Protein AF-A0A1H4LG18-F1 (afdb_monomer_lite)

Structure (mmCIF, N/CA/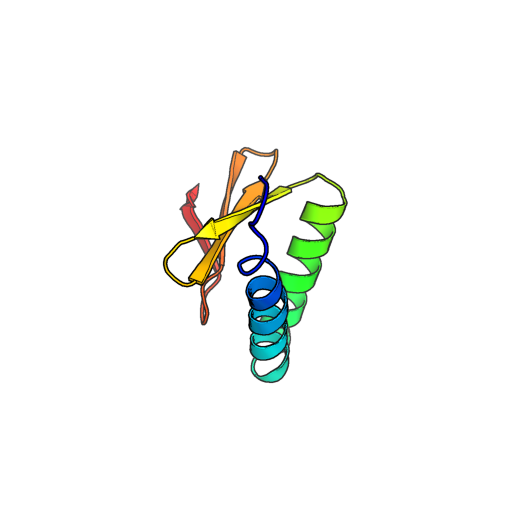C/O backbone):
data_AF-A0A1H4LG18-F1
#
_entry.id   AF-A0A1H4LG18-F1
#
loop_
_atom_site.group_PDB
_atom_site.id
_atom_site.type_symbol
_atom_site.label_atom_id
_atom_site.label_alt_id
_atom_site.label_comp_id
_atom_site.label_asym_id
_atom_site.label_entity_id
_atom_site.label_seq_id
_atom_site.pdbx_PDB_ins_code
_atom_site.Cartn_x
_atom_site.Cartn_y
_atom_site.Cartn_z
_atom_site.occupancy
_atom_site.B_iso_or_equiv
_atom_site.auth_seq_id
_atom_site.auth_comp_id
_atom_site.auth_asym_id
_atom_site.auth_atom_id
_atom_site.pdbx_PDB_model_num
ATOM 1 N N . MET A 1 1 ? -23.562 -22.233 -9.935 1.00 36.03 1 MET A N 1
ATOM 2 C CA . MET A 1 1 ? -22.252 -22.775 -10.362 1.00 36.03 1 MET A CA 1
ATOM 3 C C . MET A 1 1 ? -21.200 -21.691 -10.198 1.00 36.03 1 MET A C 1
ATOM 5 O O . MET A 1 1 ? -21.423 -20.566 -10.621 1.00 36.03 1 MET A O 1
ATOM 9 N N . ILE A 1 2 ? -20.127 -22.009 -9.478 1.00 52.62 2 ILE A N 1
ATOM 10 C CA . ILE A 1 2 ? -19.124 -21.083 -8.940 1.00 52.62 2 ILE A CA 1
ATOM 11 C C . ILE A 1 2 ? -17.904 -21.128 -9.862 1.00 52.62 2 ILE A C 1
ATOM 13 O O . ILE A 1 2 ? -17.340 -22.205 -10.040 1.00 52.62 2 ILE A O 1
ATOM 17 N N . THR A 1 3 ? -17.450 -19.998 -10.415 1.00 39.22 3 THR A N 1
ATOM 18 C CA . THR A 1 3 ? -16.081 -19.908 -10.958 1.00 39.22 3 THR A CA 1
ATOM 19 C C . THR A 1 3 ? -15.558 -18.470 -10.928 1.00 39.22 3 THR A C 1
ATOM 21 O O . THR A 1 3 ? -15.756 -17.685 -11.850 1.00 39.22 3 THR A O 1
ATOM 24 N N . ARG A 1 4 ? -14.839 -18.115 -9.861 1.00 51.06 4 ARG A N 1
ATOM 25 C CA . ARG A 1 4 ? -13.766 -17.114 -9.928 1.00 51.06 4 ARG A CA 1
ATOM 26 C C . ARG A 1 4 ? -12.581 -17.664 -9.150 1.00 51.06 4 ARG A C 1
ATOM 28 O O . ARG A 1 4 ? -12.644 -17.705 -7.926 1.00 51.06 4 ARG A O 1
ATOM 35 N N . PRO A 1 5 ? -11.513 -18.078 -9.849 1.00 45.09 5 PRO A N 1
ATOM 36 C CA . PRO A 1 5 ? -10.211 -17.581 -9.419 1.00 45.09 5 PRO A CA 1
ATOM 37 C C . PRO A 1 5 ? -9.226 -17.411 -10.588 1.00 45.09 5 PRO A C 1
ATOM 39 O O . PRO A 1 5 ? -8.671 -18.375 -11.098 1.00 45.09 5 PRO A O 1
ATOM 42 N N . ALA A 1 6 ? -8.951 -16.159 -10.966 1.00 43.19 6 ALA A N 1
ATOM 43 C CA . ALA A 1 6 ? -7.764 -15.797 -11.755 1.00 43.19 6 ALA A CA 1
ATOM 44 C C . ALA A 1 6 ? -7.239 -14.375 -11.450 1.00 43.19 6 ALA A C 1
ATOM 46 O O . ALA A 1 6 ? -6.493 -13.807 -12.240 1.00 43.19 6 ALA A O 1
ATOM 47 N N . ARG A 1 7 ? -7.624 -13.761 -10.316 1.00 48.47 7 ARG A N 1
ATOM 48 C CA . ARG A 1 7 ? -7.196 -12.385 -9.960 1.00 48.47 7 ARG A CA 1
ATOM 49 C C . ARG A 1 7 ? -6.158 -12.328 -8.832 1.00 48.47 7 ARG A C 1
ATOM 51 O O . ARG A 1 7 ? -5.488 -11.318 -8.685 1.00 48.47 7 ARG A O 1
ATOM 58 N N . GLN A 1 8 ? -5.980 -13.410 -8.070 1.00 42.12 8 GLN A N 1
ATOM 59 C CA . GLN A 1 8 ? -5.149 -13.412 -6.855 1.00 42.12 8 GLN A CA 1
ATOM 60 C C . GLN A 1 8 ? -3.678 -13.800 -7.102 1.00 42.12 8 GLN A C 1
ATOM 62 O O . GLN A 1 8 ? -2.802 -13.425 -6.329 1.00 42.12 8 GLN A O 1
ATOM 67 N N . ALA A 1 9 ? -3.384 -14.492 -8.209 1.00 36.88 9 ALA A N 1
ATOM 68 C CA . ALA A 1 9 ? -2.036 -14.978 -8.517 1.00 36.88 9 ALA A CA 1
ATOM 69 C C . ALA A 1 9 ? -1.084 -13.884 -9.043 1.00 36.88 9 ALA A C 1
ATOM 71 O O . ALA A 1 9 ? 0.120 -13.949 -8.802 1.00 36.88 9 ALA A O 1
ATOM 72 N N . ARG A 1 10 ? -1.603 -12.842 -9.713 1.00 43.47 10 ARG A N 1
ATOM 73 C CA . ARG A 1 10 ? -0.773 -11.732 -10.222 1.00 43.47 10 ARG A CA 1
ATOM 74 C C . ARG A 1 10 ? -0.259 -10.820 -9.107 1.00 43.47 10 ARG A C 1
ATOM 76 O O . ARG A 1 10 ? 0.872 -10.365 -9.186 1.00 43.47 10 ARG A O 1
ATOM 83 N N . SER A 1 11 ? -1.029 -10.633 -8.035 1.00 49.72 11 SER A N 1
ATOM 84 C CA . SER A 1 11 ? -0.692 -9.714 -6.936 1.00 49.72 11 SER A CA 1
ATOM 85 C C . SER A 1 11 ? 0.571 -10.100 -6.156 1.00 49.72 11 SER A C 1
ATOM 87 O O . SER A 1 11 ? 1.209 -9.239 -5.563 1.00 49.72 11 SER A O 1
ATOM 89 N N . ILE A 1 12 ? 0.942 -11.383 -6.155 1.00 48.72 12 ILE A N 1
ATOM 90 C CA . ILE A 1 12 ? 2.161 -11.881 -5.500 1.00 48.72 12 ILE A CA 1
ATOM 91 C C . ILE A 1 12 ? 3.365 -11.757 -6.447 1.00 48.72 12 ILE A C 1
ATOM 93 O O . ILE A 1 12 ? 4.484 -11.500 -6.005 1.00 48.72 12 ILE A O 1
ATOM 97 N N . ALA A 1 13 ? 3.135 -11.916 -7.755 1.00 45.47 13 ALA A N 1
ATOM 98 C CA . ALA A 1 13 ? 4.174 -11.839 -8.775 1.00 45.47 13 ALA A CA 1
ATOM 99 C C . ALA A 1 13 ? 4.719 -10.411 -8.934 1.00 45.47 13 ALA A C 1
ATOM 101 O O . ALA A 1 13 ? 5.935 -10.249 -8.995 1.00 45.47 13 ALA A O 1
ATOM 102 N N . THR A 1 14 ? 3.865 -9.381 -8.899 1.00 51.12 14 THR A N 1
ATOM 103 C CA . THR A 1 14 ? 4.302 -7.974 -9.010 1.00 51.12 14 THR A CA 1
ATOM 104 C C . THR A 1 14 ? 5.166 -7.545 -7.823 1.00 51.12 14 THR A C 1
ATOM 106 O O . THR A 1 14 ? 6.226 -6.957 -8.006 1.00 51.12 14 THR A O 1
ATOM 109 N N . LEU A 1 15 ? 4.796 -7.959 -6.603 1.00 53.41 15 LEU A N 1
ATOM 110 C CA . LEU A 1 15 ? 5.617 -7.742 -5.403 1.00 53.41 15 LEU A CA 1
ATOM 111 C C . LEU A 1 15 ? 6.993 -8.414 -5.499 1.00 53.41 15 LEU A C 1
ATOM 113 O O . LEU A 1 15 ? 7.925 -7.994 -4.823 1.00 53.41 15 LEU A O 1
ATOM 117 N N . ARG A 1 16 ? 7.133 -9.474 -6.305 1.00 50.59 16 ARG A N 1
ATOM 118 C CA . ARG A 1 16 ? 8.397 -10.200 -6.479 1.00 50.59 16 ARG A CA 1
ATOM 119 C C . ARG A 1 16 ? 9.338 -9.526 -7.475 1.00 50.59 16 ARG A C 1
ATOM 121 O O . ARG A 1 16 ? 10.541 -9.732 -7.356 1.00 50.59 16 ARG A O 1
ATOM 128 N N . VAL A 1 17 ? 8.801 -8.753 -8.421 1.00 49.78 17 VAL A N 1
ATOM 129 C CA . VAL A 1 17 ? 9.582 -8.000 -9.417 1.00 49.78 17 VAL A CA 1
ATOM 130 C C . VAL A 1 17 ? 10.173 -6.742 -8.783 1.00 49.78 17 VAL A C 1
ATOM 132 O O . VAL A 1 17 ? 11.384 -6.564 -8.846 1.00 49.78 17 VAL A O 1
ATOM 135 N N . ILE A 1 18 ? 9.370 -5.983 -8.026 1.00 56.53 18 ILE A N 1
ATOM 136 C CA . ILE A 1 18 ? 9.835 -4.790 -7.287 1.00 56.53 18 ILE A CA 1
ATOM 137 C C . ILE A 1 18 ? 10.990 -5.134 -6.324 1.00 56.53 18 ILE A C 1
ATOM 139 O O . ILE A 1 18 ? 11.879 -4.328 -6.088 1.00 56.53 18 ILE A O 1
ATOM 143 N N . ARG A 1 19 ? 11.026 -6.368 -5.799 1.00 55.97 19 ARG A N 1
ATOM 144 C CA . ARG A 1 19 ? 12.074 -6.833 -4.874 1.00 55.97 19 ARG A CA 1
ATOM 145 C C . ARG A 1 19 ? 13.484 -6.933 -5.471 1.00 55.97 19 ARG A C 1
ATOM 147 O O . ARG A 1 19 ? 14.413 -7.086 -4.684 1.00 55.97 19 ARG A O 1
ATOM 154 N N . ARG A 1 20 ? 13.657 -6.961 -6.800 1.00 57.34 20 ARG A N 1
ATOM 155 C CA . ARG A 1 20 ? 14.983 -7.172 -7.417 1.00 57.34 20 ARG A CA 1
ATOM 156 C C . ARG A 1 20 ? 15.726 -5.887 -7.761 1.00 57.34 20 ARG A C 1
ATOM 158 O O . ARG A 1 20 ? 16.943 -5.887 -7.616 1.00 57.34 20 ARG A O 1
ATOM 165 N N . ASP A 1 21 ? 15.012 -4.842 -8.161 1.00 70.38 21 ASP A N 1
ATOM 166 C CA . ASP A 1 21 ? 15.644 -3.635 -8.707 1.00 70.38 21 ASP A CA 1
ATOM 167 C C . ASP A 1 21 ? 15.745 -2.491 -7.679 1.00 70.38 21 ASP A C 1
ATOM 169 O O . ASP A 1 21 ? 16.511 -1.555 -7.886 1.00 70.38 21 ASP A O 1
ATOM 173 N N . ASP A 1 22 ? 15.046 -2.597 -6.539 1.00 79.44 22 ASP A N 1
ATOM 174 C CA . ASP A 1 22 ? 15.110 -1.631 -5.435 1.00 79.44 22 ASP A CA 1
ATOM 175 C C . ASP A 1 22 ? 15.061 -2.347 -4.060 1.00 79.44 22 ASP A C 1
ATOM 177 O O . ASP A 1 22 ? 13.983 -2.737 -3.583 1.00 79.44 22 ASP A O 1
ATOM 181 N N . PRO A 1 23 ? 16.220 -2.573 -3.406 1.00 81.75 23 PRO A N 1
ATOM 182 C CA . PRO A 1 23 ? 16.285 -3.289 -2.132 1.00 81.75 23 PRO A CA 1
ATOM 183 C C . PRO A 1 23 ? 15.674 -2.502 -0.962 1.00 81.75 23 PRO A C 1
ATOM 185 O O . PRO A 1 23 ? 15.129 -3.112 -0.034 1.00 81.75 23 PRO A O 1
ATOM 188 N N . ASP A 1 24 ? 15.706 -1.171 -1.007 1.00 84.50 24 ASP A N 1
ATOM 189 C CA . ASP A 1 24 ? 15.160 -0.324 0.054 1.00 84.50 24 ASP A CA 1
ATOM 190 C C . ASP A 1 24 ? 13.632 -0.366 0.016 1.00 84.50 24 ASP A C 1
ATOM 192 O O . ASP A 1 24 ? 12.961 -0.621 1.025 1.00 84.50 24 ASP A O 1
ATOM 196 N N . LYS A 1 25 ? 13.059 -0.252 -1.183 1.00 81.62 25 LYS A N 1
ATOM 197 C CA . LYS A 1 25 ? 11.624 -0.430 -1.394 1.00 81.62 25 LYS A CA 1
ATOM 198 C C . LYS A 1 25 ? 11.163 -1.843 -1.069 1.00 81.62 25 LYS A C 1
ATOM 200 O O . LYS A 1 25 ? 10.106 -2.017 -0.455 1.00 81.62 25 LYS A O 1
ATOM 205 N N . ALA A 1 26 ? 11.953 -2.861 -1.408 1.00 83.38 26 ALA A N 1
ATOM 206 C CA . ALA A 1 26 ? 11.674 -4.243 -1.026 1.00 83.38 26 ALA A CA 1
ATOM 207 C C . ALA A 1 26 ? 11.512 -4.388 0.497 1.00 83.38 26 ALA A C 1
ATOM 209 O O . ALA A 1 26 ? 10.577 -5.053 0.967 1.00 83.38 26 ALA A O 1
ATOM 210 N N . LEU A 1 27 ? 12.389 -3.733 1.266 1.00 86.94 27 LEU A N 1
ATOM 211 C CA . LEU A 1 27 ? 12.337 -3.730 2.724 1.00 86.94 27 LEU A CA 1
ATOM 212 C C . LEU A 1 27 ? 11.066 -3.043 3.237 1.00 86.94 27 LEU A C 1
ATOM 214 O O . LEU A 1 27 ? 10.353 -3.631 4.058 1.00 86.94 27 LEU A O 1
ATOM 218 N N . VAL A 1 28 ? 10.729 -1.863 2.709 1.00 85.69 28 VAL A N 1
ATOM 219 C CA . VAL A 1 28 ? 9.503 -1.125 3.067 1.00 85.69 28 VAL A CA 1
ATOM 220 C C . VAL A 1 28 ? 8.256 -1.968 2.795 1.00 85.69 28 VAL A C 1
ATOM 222 O O . VAL A 1 28 ? 7.416 -2.150 3.682 1.00 85.69 28 VAL A O 1
ATOM 225 N N . LEU A 1 29 ? 8.157 -2.567 1.606 1.00 84.88 29 LEU A N 1
ATOM 226 C CA . LEU A 1 29 ? 7.031 -3.424 1.232 1.00 84.88 29 LEU A CA 1
ATOM 227 C C . LEU A 1 29 ? 6.929 -4.666 2.127 1.00 84.88 29 LEU A C 1
ATOM 229 O O . LEU A 1 29 ? 5.821 -5.066 2.496 1.00 84.88 29 LEU A O 1
ATOM 233 N N . SER A 1 30 ? 8.061 -5.254 2.531 1.00 87.81 30 SER A N 1
ATOM 234 C CA . SER A 1 30 ? 8.078 -6.389 3.464 1.00 87.81 30 SER A CA 1
ATOM 235 C C . SER A 1 30 ? 7.554 -6.012 4.856 1.00 87.81 30 SER A C 1
ATOM 237 O O . SER A 1 30 ? 6.828 -6.791 5.486 1.00 87.81 30 SER A O 1
ATOM 239 N N . MET A 1 31 ? 7.872 -4.802 5.329 1.00 89.62 31 MET A N 1
ATOM 240 C CA . MET A 1 31 ? 7.387 -4.292 6.608 1.00 89.62 31 MET A CA 1
ATOM 241 C C . MET A 1 31 ? 5.884 -4.020 6.545 1.00 89.62 31 MET A C 1
ATOM 243 O O . MET A 1 31 ? 5.142 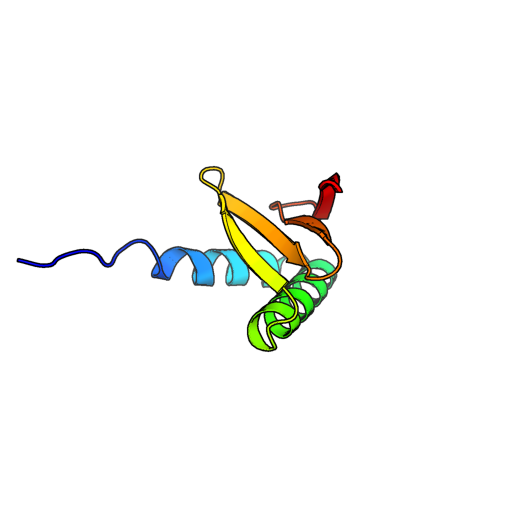-4.457 7.425 1.00 89.62 31 MET A O 1
ATOM 247 N N . ILE A 1 32 ? 5.411 -3.382 5.474 1.00 87.75 32 ILE A N 1
ATOM 248 C CA . ILE A 1 32 ? 3.981 -3.153 5.244 1.00 87.75 32 ILE A CA 1
ATOM 249 C C . ILE A 1 32 ? 3.221 -4.482 5.206 1.00 87.75 32 ILE A C 1
ATOM 251 O O . ILE A 1 32 ? 2.193 -4.631 5.867 1.00 87.75 32 ILE A O 1
ATOM 255 N N . GLU A 1 33 ? 3.735 -5.486 4.495 1.00 88.12 33 GLU A N 1
ATOM 256 C CA . GLU A 1 33 ? 3.123 -6.815 4.441 1.00 88.12 33 GLU A CA 1
ATOM 257 C C . GLU A 1 33 ? 3.056 -7.474 5.829 1.00 88.12 33 GLU A C 1
ATOM 259 O O . GLU A 1 33 ? 2.039 -8.077 6.186 1.00 88.12 33 GLU A O 1
ATOM 264 N N . ARG A 1 34 ? 4.094 -7.306 6.657 1.00 92.50 34 ARG A N 1
ATOM 265 C CA . ARG A 1 34 ? 4.089 -7.758 8.057 1.00 92.50 34 ARG A CA 1
ATOM 266 C C . ARG A 1 34 ? 3.011 -7.050 8.880 1.00 92.50 34 ARG A C 1
ATOM 268 O O . ARG A 1 34 ? 2.337 -7.713 9.668 1.00 92.50 34 ARG A O 1
ATOM 275 N N . LEU A 1 35 ? 2.830 -5.743 8.701 1.00 91.50 35 LEU A N 1
ATOM 276 C CA . LEU A 1 35 ? 1.810 -4.959 9.406 1.00 91.50 35 LEU A CA 1
ATOM 277 C C . LEU A 1 35 ? 0.395 -5.374 8.992 1.00 91.50 35 LEU A C 1
ATOM 279 O O . LEU A 1 35 ? -0.463 -5.549 9.856 1.00 91.50 35 LEU A O 1
ATOM 283 N N . VAL A 1 36 ? 0.172 -5.639 7.702 1.00 90.88 36 VAL A N 1
ATOM 284 C CA . VAL A 1 36 ? -1.103 -6.177 7.201 1.00 90.88 36 VAL A CA 1
ATOM 285 C C . VAL A 1 36 ? -1.379 -7.559 7.790 1.00 90.88 36 VAL A C 1
ATOM 287 O O . VAL A 1 36 ? -2.463 -7.799 8.315 1.00 90.88 36 VAL A O 1
ATOM 290 N N . ARG A 1 37 ? -0.389 -8.460 7.782 1.00 92.50 37 ARG A N 1
ATOM 291 C CA . ARG A 1 37 ? -0.524 -9.807 8.365 1.00 92.50 37 ARG A CA 1
ATOM 292 C C . ARG A 1 37 ? -0.820 -9.795 9.862 1.00 92.50 37 ARG A C 1
ATOM 294 O O . ARG A 1 37 ? -1.510 -10.685 10.343 1.00 92.50 37 ARG A O 1
ATOM 301 N N . ARG A 1 38 ? -0.278 -8.821 10.594 1.00 94.75 38 ARG A N 1
ATOM 302 C CA . ARG A 1 38 ? -0.540 -8.629 12.028 1.00 94.75 38 ARG A CA 1
ATOM 303 C C . ARG A 1 38 ? -1.849 -7.883 12.311 1.00 94.75 38 ARG A C 1
ATOM 305 O O . ARG A 1 38 ? -2.185 -7.702 13.473 1.00 94.75 38 ARG A O 1
ATOM 312 N N . GLY A 1 39 ? -2.575 -7.459 11.277 1.00 93.69 39 GLY A N 1
ATOM 313 C CA . GLY A 1 39 ? -3.849 -6.764 11.422 1.00 93.69 39 GLY A CA 1
ATOM 314 C C . GLY A 1 39 ? -3.726 -5.282 11.770 1.00 93.69 39 GLY A C 1
ATOM 315 O O . GLY A 1 39 ? -4.736 -4.681 12.088 1.00 93.69 39 GLY A O 1
ATOM 316 N N . PHE A 1 40 ? -2.542 -4.666 11.679 1.00 94.69 40 PHE A N 1
ATOM 317 C CA . PHE A 1 40 ? -2.361 -3.223 11.921 1.00 94.69 40 PHE A CA 1
ATOM 318 C C . PHE A 1 40 ? -2.694 -2.355 10.701 1.00 94.69 40 PHE A C 1
ATOM 320 O O . PHE A 1 40 ? -2.865 -1.138 10.816 1.00 94.69 40 PHE A O 1
ATOM 327 N N . ALA A 1 41 ? -2.822 -2.967 9.526 1.00 94.81 41 ALA A N 1
ATOM 328 C CA . ALA A 1 41 ? -3.209 -2.292 8.298 1.00 94.81 41 ALA A CA 1
ATOM 329 C C . ALA A 1 41 ? -4.066 -3.200 7.412 1.00 94.81 41 ALA A C 1
ATOM 331 O O . ALA A 1 41 ? -4.028 -4.426 7.518 1.00 94.81 41 ALA A O 1
ATOM 332 N N . LYS A 1 42 ? -4.825 -2.591 6.503 1.00 94.06 42 LYS A N 1
ATOM 333 C CA . LYS A 1 42 ? -5.506 -3.278 5.402 1.00 94.06 42 LYS A CA 1
ATOM 334 C C . LYS A 1 42 ? -4.869 -2.849 4.087 1.00 94.06 42 LYS A C 1
ATOM 336 O O . LYS A 1 42 ? -4.541 -1.678 3.926 1.00 94.06 42 LYS A O 1
ATOM 341 N N . ARG A 1 43 ? -4.712 -3.790 3.152 1.00 91.31 43 ARG A N 1
ATOM 342 C CA . ARG A 1 43 ? -4.204 -3.526 1.799 1.00 91.31 43 ARG A CA 1
ATOM 343 C C . ARG A 1 43 ? -5.287 -3.789 0.763 1.00 91.31 43 ARG A C 1
ATOM 345 O O . ARG A 1 43 ? -5.943 -4.831 0.817 1.00 91.31 43 ARG A O 1
ATOM 352 N N . ARG A 1 44 ? -5.416 -2.892 -0.211 1.00 91.75 44 ARG A N 1
ATOM 353 C CA . ARG A 1 44 ? -6.299 -3.023 -1.372 1.00 91.75 44 ARG A CA 1
ATOM 354 C C . ARG A 1 44 ? -5.490 -2.816 -2.651 1.00 91.75 44 ARG A C 1
ATOM 356 O O . ARG A 1 44 ? -4.774 -1.834 -2.764 1.00 91.75 44 ARG A O 1
ATOM 363 N N . ALA A 1 45 ? -5.609 -3.738 -3.603 1.00 88.81 45 ALA A N 1
ATOM 364 C CA . ALA A 1 45 ? -5.086 -3.522 -4.951 1.00 88.81 45 ALA A CA 1
ATOM 365 C C . ALA A 1 45 ? -6.022 -2.578 -5.715 1.00 88.81 45 ALA A C 1
ATOM 367 O O . ALA A 1 45 ? -7.247 -2.741 -5.650 1.00 88.81 45 ALA A O 1
ATOM 368 N N . LEU A 1 46 ? -5.442 -1.614 -6.417 1.00 87.94 46 LEU A N 1
ATOM 369 C CA . LEU A 1 46 ? -6.146 -0.673 -7.277 1.00 87.94 46 LEU A CA 1
ATOM 370 C C . LEU A 1 46 ? -6.117 -1.156 -8.733 1.00 87.94 46 LEU A C 1
ATOM 372 O O . LEU A 1 46 ? -5.336 -2.035 -9.104 1.00 87.94 46 LEU A O 1
ATOM 376 N N . ASP A 1 47 ? -7.000 -0.602 -9.566 1.00 87.69 47 ASP A N 1
ATOM 377 C CA . ASP A 1 47 ? -7.127 -1.030 -10.965 1.00 87.69 47 ASP A CA 1
ATOM 378 C C . ASP A 1 47 ? -5.946 -0.570 -11.841 1.00 87.69 47 ASP A C 1
ATOM 380 O O . ASP A 1 47 ? -5.708 -1.156 -12.894 1.00 87.69 47 ASP A O 1
ATOM 384 N N . ASN A 1 48 ? -5.167 0.414 -11.377 1.00 81.62 48 ASN A N 1
ATOM 385 C CA . ASN A 1 48 ? -3.940 0.892 -12.021 1.00 81.62 48 ASN A CA 1
ATOM 386 C C . ASN A 1 48 ? -2.692 0.042 -11.694 1.00 81.62 48 ASN A C 1
ATOM 388 O O . ASN A 1 48 ? -1.625 0.311 -12.233 1.00 81.62 48 ASN A O 1
ATOM 392 N N . GLY A 1 49 ? -2.819 -0.988 -10.848 1.00 80.19 49 GLY A N 1
ATOM 393 C CA . GLY A 1 49 ? -1.705 -1.850 -10.437 1.00 80.19 49 GLY A CA 1
ATOM 394 C C . GLY A 1 49 ? -1.042 -1.457 -9.115 1.00 80.19 49 GLY A C 1
ATOM 395 O O . GLY A 1 49 ? -0.281 -2.262 -8.576 1.00 80.19 49 GLY A O 1
ATOM 396 N N . ASP A 1 50 ? -1.392 -0.298 -8.556 1.00 88.12 50 ASP A N 1
ATOM 397 C CA . ASP A 1 50 ? -0.886 0.166 -7.266 1.00 88.12 50 ASP A CA 1
ATOM 398 C C . ASP A 1 50 ? -1.592 -0.526 -6.094 1.00 88.12 50 ASP A C 1
ATOM 400 O O . ASP A 1 50 ? -2.629 -1.194 -6.229 1.00 88.12 50 ASP A O 1
ATOM 404 N N . PHE A 1 51 ? -1.054 -0.312 -4.894 1.00 89.75 51 PHE A N 1
ATOM 405 C CA . PHE A 1 51 ? -1.678 -0.763 -3.657 1.00 89.75 51 PHE A CA 1
ATOM 406 C C . PHE A 1 51 ? -1.979 0.400 -2.720 1.00 89.75 51 PHE 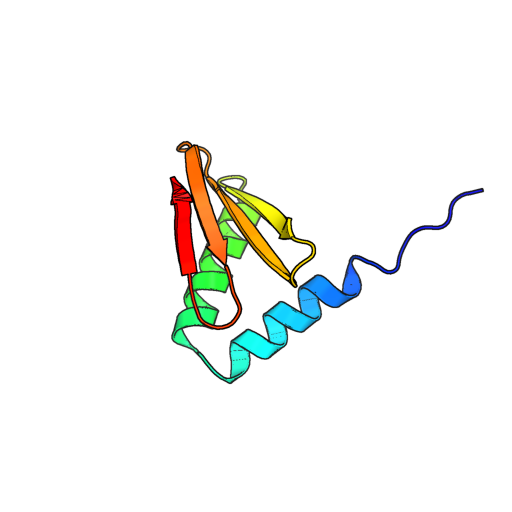A C 1
ATOM 408 O O . PHE A 1 51 ? -1.092 1.153 -2.340 1.00 89.75 51 PHE A O 1
ATOM 415 N N . GLU A 1 52 ? -3.219 0.478 -2.254 1.00 93.31 52 GLU A N 1
ATOM 416 C CA . GLU A 1 52 ? -3.590 1.320 -1.122 1.00 93.31 52 GLU A CA 1
ATOM 417 C C . GLU A 1 52 ? -3.372 0.544 0.182 1.00 93.31 52 GLU A C 1
ATOM 419 O O . GLU A 1 52 ? -3.787 -0.615 0.318 1.00 93.31 52 GLU A O 1
ATOM 424 N N . VAL A 1 53 ? -2.741 1.191 1.156 1.00 94.19 53 VAL A N 1
ATOM 425 C CA . VAL A 1 53 ? -2.541 0.686 2.513 1.00 94.19 53 VAL A CA 1
ATOM 426 C C . VAL A 1 53 ? -3.198 1.648 3.483 1.00 94.19 53 VAL A C 1
ATOM 428 O O . VAL A 1 53 ? -2.838 2.819 3.549 1.00 94.19 53 VAL A O 1
ATOM 431 N N . ARG A 1 54 ? -4.140 1.135 4.272 1.00 96.38 54 ARG A N 1
ATOM 432 C CA . ARG A 1 54 ? -4.847 1.899 5.297 1.00 96.38 54 ARG A CA 1
ATOM 433 C C . ARG A 1 54 ? -4.502 1.373 6.680 1.00 96.38 54 ARG A C 1
ATOM 435 O O . ARG A 1 54 ? -4.808 0.220 7.000 1.00 96.38 54 ARG A O 1
ATOM 442 N N . PHE A 1 55 ? -3.897 2.225 7.496 1.00 93.94 55 PHE A N 1
ATOM 443 C CA . PHE A 1 55 ? -3.553 1.929 8.881 1.00 93.94 55 PHE A CA 1
ATOM 444 C C . PHE A 1 55 ? -4.736 2.167 9.819 1.00 93.94 55 PHE A C 1
ATOM 446 O O . PHE A 1 55 ? -5.669 2.911 9.511 1.00 93.94 55 PHE A O 1
ATOM 453 N N . HIS A 1 56 ? -4.690 1.537 10.992 1.00 92.81 56 HIS A N 1
ATOM 454 C CA . HIS A 1 56 ? -5.713 1.722 12.028 1.00 92.81 56 HIS A CA 1
ATOM 455 C C . HIS A 1 56 ? -5.663 3.121 12.654 1.00 92.81 56 HIS A C 1
ATOM 457 O O . HIS A 1 56 ? -6.684 3.600 13.135 1.00 92.81 56 HIS A O 1
ATOM 463 N N . SER A 1 57 ? -4.511 3.796 12.569 1.00 90.56 57 SER A N 1
ATOM 464 C CA . SER A 1 57 ? -4.351 5.218 12.896 1.00 90.56 57 SER A CA 1
ATOM 465 C C . SER A 1 57 ? -5.168 6.143 11.986 1.00 90.56 57 SER A C 1
ATOM 467 O O . SER A 1 57 ? -5.361 7.309 12.313 1.00 90.56 57 SER A O 1
ATOM 469 N N . GLY A 1 58 ? -5.659 5.639 10.849 1.00 92.44 58 GLY A N 1
ATOM 470 C CA . GLY A 1 58 ? -6.339 6.431 9.826 1.00 92.44 58 GLY A CA 1
ATOM 471 C C . GLY A 1 58 ? -5.414 6.937 8.719 1.00 92.44 58 GLY A C 1
ATOM 472 O O . GLY A 1 58 ? -5.919 7.485 7.741 1.00 92.44 58 GLY A O 1
ATOM 473 N N . GLU A 1 59 ? -4.102 6.710 8.836 1.00 94.56 59 GLU A N 1
ATOM 474 C CA . GLU A 1 59 ? -3.128 7.033 7.792 1.00 94.56 59 GLU A CA 1
ATOM 475 C C . GLU A 1 59 ? -3.345 6.167 6.550 1.00 94.56 59 GLU A C 1
ATOM 477 O O . GLU A 1 59 ? -3.654 4.968 6.642 1.00 94.56 59 GLU A O 1
ATOM 482 N N . VAL A 1 60 ? -3.168 6.781 5.382 1.00 94.06 60 VAL A N 1
ATOM 483 C CA . VAL A 1 60 ? -3.355 6.120 4.088 1.00 94.06 60 VAL A CA 1
ATOM 484 C C . VAL A 1 60 ? -2.140 6.358 3.208 1.00 94.06 60 VAL A C 1
ATOM 486 O O . VAL A 1 60 ? -1.729 7.501 2.997 1.00 94.06 60 VAL A O 1
ATOM 489 N N . PHE A 1 61 ? -1.599 5.270 2.669 1.00 92.31 61 PHE A N 1
ATOM 490 C CA . PHE A 1 61 ? -0.466 5.280 1.755 1.00 92.31 61 PHE A CA 1
ATOM 491 C C . PHE A 1 61 ? -0.832 4.617 0.431 1.00 92.31 61 PHE A C 1
ATOM 493 O O . PHE A 1 61 ? -1.532 3.604 0.408 1.00 92.31 61 PHE A O 1
ATOM 500 N N . LEU A 1 62 ? -0.308 5.168 -0.658 1.00 92.06 62 LEU A N 1
ATOM 501 C CA . LEU A 1 62 ? -0.316 4.578 -1.986 1.00 92.06 62 LEU A CA 1
ATOM 502 C C . LEU A 1 62 ? 1.078 4.036 -2.292 1.00 92.06 62 LEU A C 1
ATOM 504 O O . LEU A 1 62 ? 2.075 4.743 -2.154 1.00 92.06 62 LEU A O 1
ATOM 508 N N . LEU A 1 63 ? 1.135 2.771 -2.683 1.00 89.62 63 LEU A N 1
ATOM 509 C CA . LEU A 1 63 ? 2.347 2.082 -3.095 1.00 89.62 63 LEU A CA 1
ATOM 510 C C . LEU A 1 63 ? 2.303 1.934 -4.611 1.00 89.62 63 LEU A C 1
ATOM 512 O O . LEU A 1 63 ? 1.617 1.040 -5.117 1.00 89.62 63 LEU A O 1
ATOM 516 N N . GLY A 1 64 ? 3.002 2.833 -5.296 1.00 85.44 64 GLY A N 1
ATOM 517 C CA . GLY A 1 64 ? 3.215 2.768 -6.735 1.00 85.44 64 GLY A CA 1
ATOM 518 C C . GLY A 1 64 ? 4.480 1.990 -7.084 1.00 85.44 64 GLY A C 1
ATOM 519 O O . GLY A 1 64 ? 5.187 1.486 -6.206 1.00 85.44 64 GLY A O 1
ATOM 520 N N . ASP A 1 65 ? 4.788 1.911 -8.375 1.00 79.94 65 ASP A N 1
ATOM 521 C CA . ASP A 1 65 ? 5.954 1.178 -8.884 1.00 79.94 65 ASP A CA 1
ATOM 522 C C . ASP A 1 65 ? 7.292 1.857 -8.556 1.00 79.94 65 ASP A C 1
ATOM 524 O O . ASP A 1 65 ? 8.225 1.188 -8.121 1.00 79.94 65 ASP A O 1
ATOM 528 N N . ALA A 1 66 ? 7.349 3.192 -8.604 1.00 78.44 66 ALA A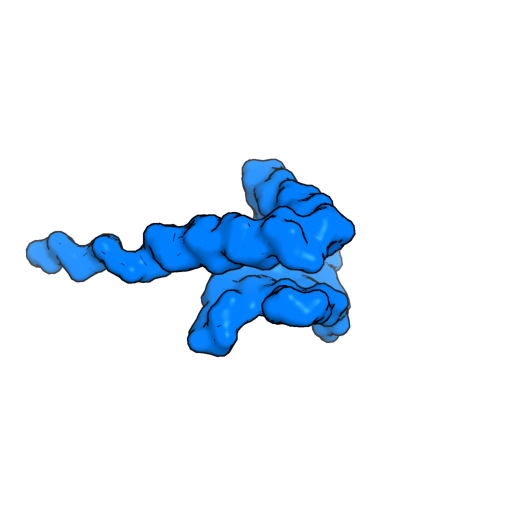 N 1
ATOM 529 C CA . ALA A 1 66 ? 8.514 3.982 -8.189 1.00 78.44 66 ALA A CA 1
ATOM 530 C C . ALA A 1 66 ? 8.379 4.495 -6.747 1.00 78.44 66 ALA A C 1
ATOM 532 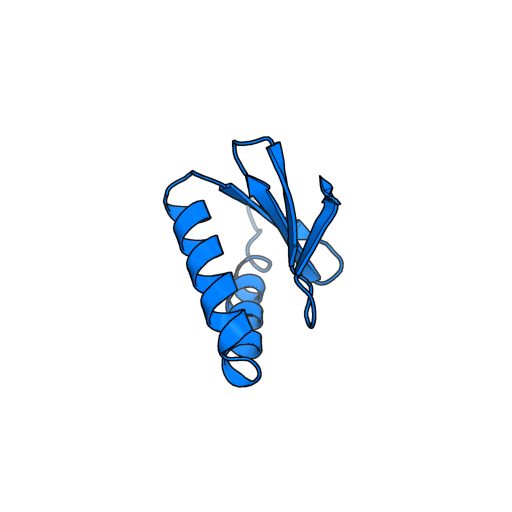O O . ALA A 1 66 ? 9.255 4.267 -5.919 1.00 78.44 66 ALA A O 1
ATOM 533 N N . ASP A 1 67 ? 7.199 4.989 -6.367 1.00 83.94 67 ASP A N 1
ATOM 534 C CA . ASP A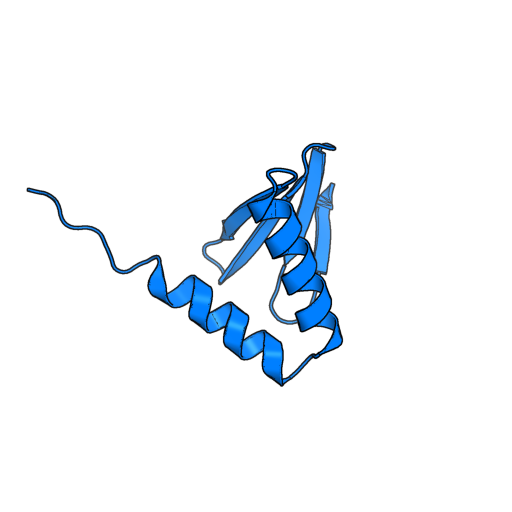 1 67 ? 7.066 5.799 -5.152 1.00 83.94 67 ASP A CA 1
ATOM 535 C C . ASP A 1 67 ? 6.170 5.186 -4.067 1.00 83.94 67 ASP A C 1
ATOM 537 O O . ASP A 1 67 ? 5.352 4.291 -4.306 1.00 83.94 67 ASP A O 1
ATOM 541 N N . VAL A 1 68 ? 6.321 5.709 -2.849 1.00 87.19 68 VAL A N 1
ATOM 542 C CA . VAL A 1 68 ? 5.398 5.511 -1.727 1.00 87.19 68 VAL A CA 1
ATOM 543 C C . VAL A 1 68 ? 4.878 6.879 -1.304 1.00 87.19 68 VAL A C 1
ATOM 545 O O . VAL A 1 68 ? 5.635 7.714 -0.812 1.00 87.19 68 VAL A O 1
ATOM 548 N N . THR A 1 69 ? 3.581 7.114 -1.474 1.00 90.38 69 THR A N 1
ATOM 549 C CA . THR A 1 69 ? 2.965 8.424 -1.231 1.00 90.38 69 THR A CA 1
ATOM 550 C C . THR A 1 69 ? 2.001 8.351 -0.060 1.00 90.38 69 THR A C 1
ATOM 552 O O . THR A 1 69 ? 1.114 7.500 -0.033 1.00 90.38 69 THR A O 1
ATOM 555 N N . ARG A 1 70 ? 2.130 9.267 0.904 1.00 92.06 70 ARG A N 1
ATOM 556 C CA . ARG A 1 70 ? 1.129 9.451 1.962 1.00 92.06 70 ARG A CA 1
ATOM 557 C C . ARG A 1 70 ? 0.022 10.382 1.470 1.00 92.06 70 ARG A C 1
ATOM 559 O O . ARG A 1 70 ? 0.314 11.460 0.967 1.00 92.06 70 ARG A O 1
ATOM 566 N N . ILE A 1 71 ? -1.232 9.977 1.648 1.00 93.00 71 ILE A N 1
ATOM 567 C CA . ILE A 1 71 ? -2.411 10.725 1.178 1.00 93.00 71 ILE A CA 1
ATOM 568 C C . ILE A 1 71 ? -3.199 11.338 2.347 1.00 93.00 71 ILE A C 1
ATOM 570 O O . ILE A 1 71 ? -3.866 12.358 2.173 1.00 93.00 71 ILE A O 1
ATOM 574 N N . ARG A 1 72 ? -3.134 10.738 3.543 1.00 85.56 72 ARG A N 1
ATOM 575 C CA . ARG A 1 72 ? -3.849 11.198 4.743 1.00 85.56 72 ARG A CA 1
ATOM 576 C C . ARG A 1 72 ? -3.062 10.902 6.017 1.00 85.56 72 ARG A C 1
ATOM 578 O O . ARG A 1 72 ? -2.299 9.908 6.030 1.00 85.56 72 ARG A O 1
#

Foldseek 3Di:
DDDDDDPPVVLVVLLVVLCPPDVVVNVVVVVLVVCVVVVQWPWDQDPVRWIWIAGPVRWIWIGDSPDIDTDD

Radius of gyration: 13.13 Å; chains: 1; bounding box: 38×34×25 Å

pLDDT: mean 77.33, std 19.11, range [36.03, 96.38]

Secondary structure (DSSP, 8-state):
-----SSSSHHHHHHHHHHHH-HHHHHHHHHHHHHHHTTSEEEEE-TTS-EEEEETTS-EEEE-SS-EEE--

Sequence (72 aa):
MITRPARQARSIATLRVIRRDDPDKALVLSMIERLVRRGFAKRRALDNGDFEVRFHSGEVFLLGDADVTRIR